Protein AF-A0A7K3LSN1-F1 (afdb_monomer_lite)

Radius of gyration: 17.32 Å; chains: 1; bounding box: 39×32×52 Å

Organism: NCBI:txid89051

pLDDT: mean 75.31, std 17.29, range [35.72, 95.38]

Foldseek 3Di:
DAEEEAPAPVVVFDDFQQDPVRLVVVLVVVLVVCVVVVHFKYKHKFWFDQDDPPDDGHGPHHCNLVPAFQKKKWKDALDHAFFDRPFQKIWIWMDGPVDTRPIFIWGADPVVRDIDTDPPDPDSVVVNVVCVVVPPDDDTDTDITMMITMHGNDDDDD

InterPro domains:
  IPR027417 P-loop containing nucleoside triphosphate hydrolase [G3DSA:3.40.50.300] (1-129)

Structure (mmCIF, N/CA/C/O backbone):
data_AF-A0A7K3LSN1-F1
#
_entry.id   AF-A0A7K3LSN1-F1
#
loop_
_atom_site.group_PDB
_atom_site.id
_atom_site.type_symbol
_atom_site.label_atom_id
_atom_site.label_alt_id
_atom_site.label_comp_id
_atom_site.label_asym_id
_atom_site.label_entity_id
_atom_site.label_seq_id
_atom_site.pdbx_PDB_ins_code
_atom_site.Cartn_x
_atom_site.Cartn_y
_atom_site.Cartn_z
_atom_site.occupancy
_atom_site.B_iso_or_equiv
_atom_site.auth_seq_id
_atom_site.auth_comp_id
_atom_site.auth_asym_id
_atom_site.auth_atom_id
_atom_site.pdbx_PDB_model_num
ATOM 1 N N . MET A 1 1 ? -14.915 -14.676 6.964 1.00 74.81 1 MET A N 1
ATOM 2 C CA . MET A 1 1 ? -13.864 -13.769 7.484 1.00 74.81 1 MET A CA 1
ATOM 3 C C . MET A 1 1 ? -13.966 -12.464 6.713 1.00 74.81 1 MET A C 1
ATOM 5 O O . MET A 1 1 ? -14.103 -12.546 5.502 1.00 74.81 1 MET A O 1
ATOM 9 N N . LYS A 1 2 ? -13.984 -11.300 7.376 1.00 89.62 2 LYS A N 1
ATOM 10 C CA . LYS A 1 2 ? -14.104 -9.995 6.702 1.00 89.62 2 LYS A CA 1
ATOM 11 C C . LYS A 1 2 ? -12.745 -9.293 6.672 1.00 89.62 2 LYS A C 1
ATOM 13 O O . LYS A 1 2 ? -12.034 -9.326 7.680 1.00 89.62 2 LYS A O 1
ATOM 18 N N . PHE A 1 3 ? -12.427 -8.680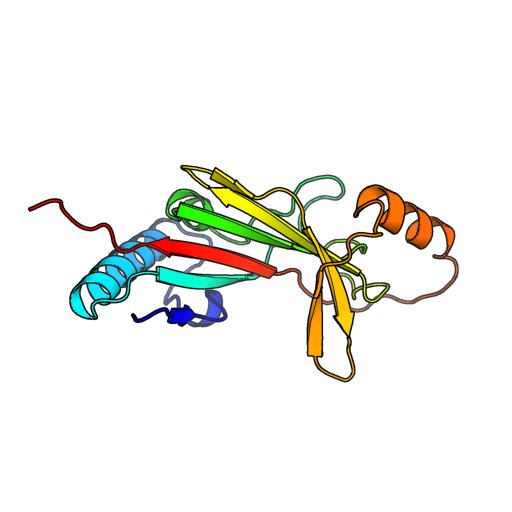 5.537 1.00 91.62 3 PHE A N 1
ATOM 19 C CA . PHE A 1 3 ? -11.300 -7.769 5.359 1.00 91.62 3 PHE A CA 1
ATOM 20 C C . PHE A 1 3 ? -11.790 -6.524 4.622 1.00 91.62 3 PHE A C 1
ATOM 22 O O . PHE A 1 3 ? -12.721 -6.619 3.820 1.00 91.62 3 PHE A O 1
ATOM 29 N N . TRP A 1 4 ? -11.180 -5.375 4.897 1.00 94.19 4 TRP A N 1
ATOM 30 C CA . TRP A 1 4 ? -11.525 -4.108 4.251 1.00 94.19 4 TRP A CA 1
ATOM 31 C C . TRP A 1 4 ? -10.364 -3.554 3.441 1.00 94.19 4 TRP A C 1
ATOM 33 O O . TRP A 1 4 ? -9.204 -3.767 3.783 1.00 94.19 4 TRP A O 1
ATOM 43 N N . VAL A 1 5 ? -10.699 -2.831 2.376 1.00 92.81 5 VAL A N 1
ATOM 44 C CA . VAL A 1 5 ? -9.757 -2.053 1.571 1.00 92.81 5 VAL A CA 1
ATOM 45 C C . VAL A 1 5 ? -10.293 -0.628 1.509 1.00 92.81 5 VAL A C 1
ATOM 47 O O . VAL A 1 5 ? -11.420 -0.406 1.073 1.00 92.81 5 VAL A O 1
ATOM 50 N N . LEU A 1 6 ? -9.501 0.313 2.006 1.00 92.12 6 LEU A N 1
ATOM 51 C CA . LEU A 1 6 ? -9.819 1.728 2.136 1.00 92.12 6 LEU A CA 1
ATOM 52 C C . LEU A 1 6 ? -8.868 2.513 1.226 1.00 92.12 6 LEU A C 1
ATOM 54 O O . LEU A 1 6 ? -7.674 2.565 1.509 1.00 92.12 6 LEU A O 1
ATOM 58 N N . ASP A 1 7 ? -9.377 3.096 0.138 1.00 89.00 7 ASP A N 1
ATOM 59 C CA . ASP A 1 7 ? -8.548 3.721 -0.902 1.00 89.00 7 ASP A CA 1
ATOM 60 C C . ASP A 1 7 ? -9.180 4.998 -1.500 1.00 89.00 7 ASP A C 1
ATOM 62 O O . ASP A 1 7 ? -10.308 4.922 -1.998 1.00 89.00 7 ASP A O 1
ATOM 66 N N . PRO A 1 8 ? -8.489 6.158 -1.509 1.00 82.94 8 PRO A N 1
ATOM 67 C CA . PRO A 1 8 ? -7.243 6.463 -0.798 1.00 82.94 8 PRO A CA 1
ATOM 68 C C . PRO A 1 8 ? -7.513 7.077 0.586 1.00 82.94 8 PRO A C 1
ATOM 70 O O . PRO A 1 8 ? -8.487 7.805 0.787 1.00 82.94 8 PRO A O 1
ATOM 73 N N . PHE A 1 9 ? -6.600 6.859 1.533 1.00 86.25 9 PHE A N 1
ATOM 74 C CA . PHE A 1 9 ? -6.625 7.414 2.893 1.00 86.25 9 PHE A CA 1
ATOM 75 C C . PHE A 1 9 ? -6.923 8.916 2.925 1.00 86.25 9 PHE A C 1
ATOM 77 O O . PHE A 1 9 ? -7.777 9.363 3.691 1.00 86.25 9 PHE A O 1
ATOM 84 N N . SER A 1 10 ? -6.288 9.682 2.034 1.00 81.94 10 SER A N 1
ATOM 85 C CA . SER A 1 10 ? -6.429 11.141 1.938 1.00 81.94 10 SER A CA 1
ATOM 86 C C . SER A 1 10 ? -7.844 11.619 1.595 1.00 81.94 10 SER A C 1
ATOM 88 O O . SER A 1 10 ? -8.156 12.794 1.767 1.00 81.94 10 SER A O 1
ATOM 90 N N . LYS A 1 11 ? -8.717 10.733 1.100 1.00 85.94 11 LYS A N 1
ATOM 91 C CA . LYS A 1 11 ? -10.137 11.030 0.845 1.00 85.94 11 LYS A CA 1
ATOM 92 C C . LYS A 1 11 ? -11.053 10.609 1.992 1.00 85.94 11 LYS A C 1
ATOM 94 O O . LYS A 1 11 ? -12.215 11.003 2.002 1.00 85.94 11 LYS A O 1
ATOM 99 N N . ILE A 1 12 ? -10.543 9.815 2.929 1.00 87.25 12 ILE A N 1
ATOM 100 C CA . ILE A 1 12 ? -11.307 9.233 4.036 1.00 87.25 12 ILE A CA 1
ATOM 101 C C . ILE A 1 12 ? -11.085 10.038 5.314 1.00 87.25 12 ILE A C 1
ATOM 103 O O . ILE A 1 12 ? -12.036 10.282 6.060 1.00 87.25 12 ILE A O 1
ATOM 107 N N . ILE A 1 13 ? -9.847 10.466 5.568 1.00 85.44 13 ILE A N 1
ATOM 108 C CA . ILE A 1 13 ? -9.542 11.296 6.729 1.00 85.44 13 ILE A CA 1
ATOM 109 C C . ILE A 1 13 ? -10.235 12.659 6.612 1.00 85.44 13 ILE A C 1
ATOM 111 O O . ILE A 1 13 ? -10.163 13.344 5.592 1.00 85.44 13 ILE A O 1
ATOM 115 N N . ARG A 1 14 ? -10.921 13.060 7.685 1.00 80.19 14 ARG A N 1
ATOM 116 C CA . ARG A 1 14 ? -11.449 14.416 7.855 1.00 80.19 14 ARG A CA 1
ATOM 117 C C . ARG A 1 14 ? -10.455 15.187 8.715 1.00 80.19 14 ARG A C 1
ATOM 119 O O . ARG A 1 14 ? -10.450 15.004 9.924 1.00 80.19 14 ARG A O 1
ATOM 126 N N . GLY A 1 15 ? -9.601 15.994 8.093 1.00 83.31 15 GLY A N 1
ATOM 127 C CA . GLY A 1 15 ? -8.562 16.748 8.797 1.00 83.31 15 GLY A CA 1
ATOM 128 C C . GLY A 1 15 ? -7.292 16.897 7.969 1.00 83.31 15 GLY A C 1
ATOM 129 O O . GLY A 1 15 ? -7.300 16.687 6.754 1.00 83.31 15 GLY A O 1
ATOM 130 N N . ASN A 1 16 ? -6.203 17.278 8.627 1.00 80.94 16 ASN A N 1
ATOM 131 C CA . ASN A 1 16 ? -4.897 17.427 8.012 1.00 80.94 16 ASN A CA 1
ATOM 132 C C . ASN A 1 16 ? -4.080 16.130 8.152 1.00 80.94 16 ASN A C 1
ATOM 134 O O . ASN A 1 16 ? -3.655 15.769 9.247 1.00 80.94 16 ASN A O 1
ATOM 138 N N . GLU A 1 17 ? -3.800 15.462 7.027 1.00 79.12 17 GLU A N 1
ATOM 139 C CA . GLU A 1 17 ? -2.980 14.238 6.978 1.00 79.12 17 GLU A CA 1
ATOM 140 C C . GLU A 1 17 ? -1.552 14.429 7.523 1.00 79.12 17 GLU A C 1
ATOM 142 O O . GLU A 1 17 ? -0.911 13.459 7.927 1.00 79.12 17 GLU A O 1
ATOM 147 N N . ASP A 1 18 ? -1.062 15.671 7.591 1.00 79.94 18 ASP A N 1
ATOM 148 C CA . ASP A 1 18 ? 0.248 16.020 8.143 1.00 79.94 18 ASP A CA 1
ATOM 149 C C . ASP A 1 18 ? 0.244 16.140 9.680 1.00 79.94 18 ASP A C 1
ATOM 151 O O . ASP A 1 18 ? 1.311 16.170 10.299 1.00 79.94 18 ASP A O 1
ATOM 155 N N . LYS A 1 19 ? -0.928 16.173 10.331 1.00 82.06 19 LYS A N 1
ATOM 156 C CA . LYS A 1 19 ? -1.049 16.348 11.785 1.00 82.06 19 LYS A CA 1
ATOM 157 C C . LYS A 1 19 ? -1.413 15.048 12.493 1.00 82.06 19 LYS A C 1
ATOM 159 O O . LYS A 1 19 ? -2.450 14.443 12.236 1.00 82.06 19 LYS A O 1
ATOM 164 N N . ALA A 1 20 ? -0.594 14.662 13.472 1.00 84.12 20 ALA A N 1
ATOM 165 C CA . ALA A 1 20 ? -0.859 13.486 14.306 1.00 84.12 20 ALA A CA 1
ATOM 166 C C . ALA A 1 20 ? -2.194 13.596 15.067 1.00 84.12 20 ALA A C 1
ATOM 168 O O . ALA A 1 20 ? -2.866 12.590 15.278 1.00 84.12 20 ALA A O 1
ATOM 169 N N . GLU A 1 21 ? -2.584 14.819 15.438 1.00 87.38 21 GLU A N 1
ATOM 170 C CA . GLU A 1 21 ? -3.851 15.135 16.111 1.00 87.38 21 GLU A CA 1
ATOM 171 C C . GLU A 1 21 ? -5.083 14.723 15.297 1.00 87.38 21 GLU A C 1
ATOM 173 O O . GLU A 1 21 ? -6.082 14.341 15.892 1.00 87.38 21 GLU A O 1
ATOM 178 N N . ASP A 1 22 ? -4.996 14.730 13.963 1.00 87.56 22 ASP A N 1
ATOM 179 C CA . ASP A 1 22 ? -6.091 14.323 13.075 1.00 87.56 22 ASP A CA 1
ATOM 180 C C . ASP A 1 22 ? -5.974 12.841 12.668 1.00 87.56 22 ASP A C 1
ATOM 182 O O . ASP A 1 22 ? -6.973 12.134 12.519 1.00 87.56 22 ASP A O 1
ATOM 186 N N . VAL A 1 23 ? -4.743 12.337 12.524 1.00 87.94 23 VAL A N 1
ATOM 187 C CA . VAL A 1 23 ? -4.464 10.957 12.094 1.00 87.94 23 VAL A CA 1
ATOM 188 C C . VAL A 1 23 ? -4.712 9.930 13.207 1.00 87.94 23 VAL A C 1
ATOM 190 O O . VAL A 1 23 ? -5.292 8.874 12.952 1.00 87.94 23 VAL A O 1
ATOM 193 N N . ASN A 1 24 ? -4.306 10.211 14.447 1.00 88.31 24 ASN A N 1
ATOM 194 C CA . ASN A 1 24 ? -4.452 9.260 15.557 1.00 88.31 24 ASN A CA 1
ATOM 195 C C . ASN A 1 24 ? -5.924 8.936 15.880 1.00 88.31 24 ASN A C 1
ATOM 197 O O . ASN A 1 24 ? -6.247 7.752 16.028 1.00 88.31 24 ASN A O 1
ATOM 201 N N . PRO A 1 25 ? -6.845 9.922 15.946 1.00 90.38 25 PRO A N 1
ATOM 202 C CA . PRO A 1 25 ? -8.263 9.634 16.137 1.00 90.38 25 PRO A CA 1
ATOM 203 C C . PRO A 1 25 ? -8.856 8.777 15.019 1.00 90.38 25 PRO A C 1
ATOM 205 O O . PRO A 1 25 ? -9.681 7.911 15.302 1.00 90.38 25 PRO A O 1
ATOM 208 N N . PHE A 1 26 ? -8.413 8.960 13.768 1.00 90.62 26 PHE A N 1
ATOM 209 C CA . PHE A 1 26 ? -8.838 8.101 12.662 1.00 90.62 26 PHE A CA 1
ATOM 210 C C . PHE A 1 26 ? -8.463 6.635 12.915 1.00 90.62 26 PHE A C 1
ATOM 212 O O . PHE A 1 26 ? -9.323 5.760 12.810 1.00 90.62 26 PHE A O 1
ATOM 219 N N . TRP A 1 27 ? -7.211 6.353 13.288 1.00 90.19 27 TRP A N 1
ATOM 220 C CA . TRP A 1 27 ? -6.775 4.979 13.557 1.00 90.19 27 TRP A CA 1
ATOM 221 C C . TRP A 1 27 ? -7.496 4.361 14.754 1.00 90.19 27 TRP A C 1
ATOM 223 O O . TRP A 1 27 ? -7.871 3.188 14.706 1.00 90.19 27 TRP A O 1
ATOM 233 N N . ALA A 1 28 ? -7.725 5.143 15.812 1.00 90.88 28 ALA A N 1
ATOM 234 C CA . ALA A 1 28 ? -8.503 4.704 16.966 1.00 90.88 28 ALA A CA 1
ATOM 235 C C . ALA A 1 28 ? -9.942 4.337 16.569 1.00 90.88 28 ALA A C 1
ATOM 237 O O . ALA A 1 28 ? -10.396 3.234 16.873 1.00 90.88 28 ALA A O 1
ATOM 238 N N . ALA A 1 29 ? -10.622 5.211 15.821 1.00 92.69 29 ALA A N 1
ATOM 239 C CA . ALA A 1 29 ? -11.977 4.963 15.339 1.00 92.69 29 ALA A CA 1
ATOM 240 C C . ALA A 1 29 ? -12.044 3.738 14.415 1.00 92.69 29 ALA A C 1
ATOM 242 O O . ALA A 1 29 ? -12.923 2.893 14.572 1.00 92.69 29 ALA A O 1
ATOM 243 N N . LEU A 1 30 ? -11.093 3.595 13.486 1.00 92.38 30 LEU A N 1
ATOM 244 C CA . LEU A 1 30 ? -11.035 2.447 12.584 1.00 92.38 30 LEU A CA 1
ATOM 245 C C . LEU A 1 30 ? -10.907 1.127 13.359 1.00 92.38 30 LEU A C 1
ATOM 247 O O . LEU A 1 30 ? -11.606 0.169 13.033 1.00 92.38 30 LEU A O 1
ATOM 251 N N . ARG A 1 31 ? -10.063 1.070 14.398 1.00 91.31 31 ARG A N 1
ATOM 252 C CA . ARG A 1 31 ? -9.889 -0.136 15.226 1.00 91.31 31 ARG A CA 1
ATOM 253 C C . ARG A 1 31 ? -11.170 -0.531 15.961 1.00 91.31 31 ARG A C 1
ATOM 255 O O . ARG A 1 31 ? -11.520 -1.712 15.943 1.00 91.31 31 ARG A O 1
ATOM 262 N N . GLU A 1 32 ? -11.882 0.426 16.554 1.00 94.56 32 GLU A N 1
ATOM 263 C CA . GLU A 1 32 ? -13.155 0.142 17.232 1.00 94.56 32 GLU A CA 1
ATOM 264 C C . GLU A 1 32 ? -14.222 -0.339 16.241 1.00 94.56 32 GLU A C 1
ATOM 266 O O . GLU A 1 32 ? -14.833 -1.386 16.450 1.00 94.56 32 GLU A O 1
ATOM 271 N N . ILE A 1 33 ? -14.355 0.329 15.091 1.00 94.19 33 ILE A N 1
ATOM 272 C CA . ILE A 1 33 ? -15.296 -0.080 14.041 1.00 94.19 33 ILE A CA 1
ATOM 273 C C . ILE A 1 33 ? -14.961 -1.489 13.521 1.00 94.19 33 ILE A C 1
ATOM 275 O O . ILE A 1 33 ? -15.851 -2.319 13.324 1.00 94.19 33 ILE A O 1
ATOM 279 N N . MET A 1 34 ? -13.679 -1.796 13.301 1.00 94.12 34 MET A N 1
ATOM 280 C CA . MET A 1 34 ? -13.247 -3.131 12.876 1.00 94.12 34 MET A CA 1
ATOM 281 C C . MET A 1 34 ? -13.605 -4.198 13.911 1.00 94.12 34 MET A C 1
ATOM 283 O O . MET A 1 34 ? -14.080 -5.275 13.539 1.00 94.12 34 MET A O 1
ATOM 287 N N . LYS A 1 35 ? -13.398 -3.899 15.197 1.00 93.19 35 LYS A N 1
ATOM 288 C CA . LYS A 1 35 ? -13.729 -4.789 16.311 1.00 93.19 35 LYS A CA 1
ATOM 289 C C . LYS A 1 35 ? -15.230 -5.077 16.361 1.00 93.19 35 LYS A C 1
ATOM 291 O O . LYS A 1 35 ? -15.606 -6.247 16.371 1.00 93.19 35 LYS A O 1
ATOM 296 N N . GLU A 1 36 ? -16.072 -4.047 16.303 1.00 95.38 36 GLU A N 1
ATOM 297 C CA . GLU A 1 36 ? -17.536 -4.186 16.275 1.00 95.38 36 GLU A CA 1
ATOM 298 C C . GLU A 1 36 ? -18.024 -4.958 15.041 1.00 95.38 36 GLU A C 1
ATOM 300 O O . GLU A 1 36 ? -18.874 -5.843 15.135 1.00 95.38 36 GLU A O 1
ATOM 305 N N . ALA A 1 37 ? -17.441 -4.690 13.870 1.00 93.88 37 ALA A N 1
ATOM 306 C CA . ALA A 1 37 ? -17.827 -5.337 12.619 1.00 93.88 37 ALA A CA 1
ATOM 307 C C . ALA A 1 37 ? -17.330 -6.791 12.481 1.00 93.88 37 ALA A C 1
ATOM 309 O O . ALA A 1 37 ? -17.701 -7.486 11.517 1.00 93.88 37 ALA A O 1
ATOM 310 N N . GLY A 1 38 ? -16.465 -7.250 13.394 1.00 93.62 38 GLY A N 1
ATOM 311 C CA . GLY A 1 38 ? -15.752 -8.523 13.287 1.00 93.62 38 GLY A CA 1
ATOM 312 C C . GLY A 1 38 ? -14.790 -8.567 12.091 1.00 93.62 38 GLY A C 1
ATOM 313 O O . GLY A 1 38 ? -14.575 -9.632 11.501 1.00 93.62 38 GLY A O 1
ATOM 314 N N . CYS A 1 39 ? -14.254 -7.412 11.689 1.00 93.12 39 CYS A N 1
ATOM 315 C CA . CYS A 1 39 ? -13.261 -7.283 10.630 1.00 93.12 39 CYS A CA 1
ATOM 316 C C . CYS A 1 39 ? -11.872 -7.597 11.191 1.00 93.12 39 CYS A C 1
ATOM 318 O O . CYS A 1 39 ? -11.430 -6.981 12.159 1.00 93.12 39 CYS A O 1
ATOM 320 N N . ARG A 1 40 ? -11.177 -8.580 10.607 1.00 89.62 40 ARG A N 1
ATOM 321 C CA . ARG A 1 40 ? -9.866 -8.994 11.131 1.00 89.62 40 ARG A CA 1
ATOM 322 C C . ARG A 1 40 ? -8.730 -8.095 10.667 1.00 89.62 40 ARG A C 1
ATOM 324 O O . ARG A 1 40 ? -7.765 -7.947 11.407 1.00 89.62 40 ARG A O 1
ATOM 331 N N . ALA A 1 41 ? -8.847 -7.534 9.469 1.00 90.50 41 ALA A N 1
ATOM 332 C CA . ALA A 1 41 ? -7.791 -6.761 8.840 1.00 90.50 41 ALA A CA 1
ATOM 333 C C . ALA A 1 41 ? -8.369 -5.665 7.942 1.00 90.50 41 ALA A C 1
ATOM 335 O O . ALA A 1 41 ? -9.369 -5.886 7.252 1.00 90.50 41 ALA A O 1
ATOM 336 N N . ALA A 1 42 ? -7.711 -4.512 7.920 1.00 92.19 42 ALA A N 1
ATOM 337 C CA . ALA A 1 42 ? -7.988 -3.445 6.973 1.00 92.19 42 ALA A CA 1
ATOM 338 C C . ALA A 1 42 ? -6.698 -3.038 6.258 1.00 92.19 42 ALA A C 1
ATOM 340 O O . ALA A 1 42 ? -5.676 -2.788 6.895 1.00 92.19 42 ALA A O 1
ATOM 341 N N . PHE A 1 43 ? -6.772 -2.959 4.933 1.00 91.62 43 PHE A N 1
ATOM 342 C CA . PHE A 1 43 ? -5.769 -2.325 4.095 1.00 91.62 43 PHE A CA 1
ATOM 343 C C . PHE A 1 43 ? -6.178 -0.878 3.861 1.00 91.62 43 PHE A C 1
ATOM 345 O O . PHE A 1 43 ? -7.250 -0.609 3.328 1.00 91.62 43 PHE A O 1
ATOM 352 N N . VAL A 1 44 ? -5.317 0.050 4.242 1.00 91.19 44 VAL A N 1
ATOM 353 C CA . VAL A 1 44 ? -5.486 1.482 4.035 1.00 91.19 44 VAL A CA 1
ATOM 354 C C . VAL A 1 44 ? -4.448 1.934 3.020 1.00 91.19 44 VAL A C 1
ATOM 356 O O . VAL A 1 44 ? -3.247 1.891 3.277 1.00 91.19 44 VAL A O 1
ATOM 359 N N . ILE A 1 45 ? -4.902 2.306 1.829 1.00 89.31 45 ILE A N 1
ATOM 360 C CA . ILE A 1 45 ? -4.037 2.698 0.720 1.00 89.31 45 ILE A CA 1
ATOM 361 C C . ILE A 1 45 ? -3.722 4.181 0.855 1.00 89.31 45 ILE A C 1
ATOM 363 O O . ILE A 1 45 ? -4.611 5.025 0.930 1.00 89.31 45 ILE A O 1
ATOM 367 N N . HIS A 1 46 ? -2.436 4.499 0.902 1.00 84.56 46 HIS A N 1
ATOM 368 C CA . HIS A 1 46 ? -1.923 5.843 1.103 1.00 84.56 46 HIS A CA 1
ATOM 369 C C . HIS A 1 46 ? -0.869 6.173 0.053 1.00 84.56 46 HIS A C 1
ATOM 371 O O . HIS A 1 46 ? 0.069 5.408 -0.164 1.00 84.56 46 HIS A O 1
ATOM 377 N N . HIS A 1 47 ? -0.976 7.325 -0.601 1.00 77.88 47 HIS A N 1
ATOM 378 C CA . HIS A 1 47 ? 0.024 7.721 -1.590 1.00 77.88 47 HIS A CA 1
ATOM 379 C C . HIS A 1 47 ? 1.329 8.151 -0.909 1.00 77.88 47 HIS A C 1
ATOM 381 O O . HIS A 1 47 ? 1.332 8.915 0.057 1.00 77.88 47 HIS A O 1
ATOM 387 N N . ALA A 1 48 ? 2.463 7.676 -1.423 1.00 69.31 48 ALA A N 1
ATOM 388 C CA . ALA A 1 48 ? 3.759 8.125 -0.930 1.00 69.31 48 ALA A CA 1
ATOM 389 C C . ALA A 1 48 ? 3.984 9.604 -1.293 1.00 69.31 48 ALA A C 1
ATOM 391 O O . ALA A 1 48 ? 3.549 10.072 -2.349 1.00 69.31 48 ALA A O 1
ATOM 392 N N . GLY A 1 49 ? 4.659 10.344 -0.410 1.00 61.69 49 GLY A N 1
ATOM 393 C CA . GLY A 1 49 ? 5.068 11.720 -0.694 1.00 61.69 49 GLY A CA 1
ATOM 394 C C . GLY A 1 49 ? 6.237 11.764 -1.679 1.00 61.69 49 GLY A C 1
ATOM 395 O O . GLY A 1 49 ? 6.871 10.744 -1.955 1.00 61.69 49 GLY A O 1
ATOM 396 N N . HIS A 1 50 ? 6.564 12.954 -2.191 1.00 57.34 50 HIS A N 1
ATOM 397 C CA . HIS A 1 50 ? 7.796 13.147 -2.959 1.00 57.34 50 HIS A CA 1
ATOM 398 C C . HIS A 1 50 ? 9.000 12.965 -2.019 1.00 57.34 50 HIS A C 1
ATOM 400 O O . HIS A 1 50 ? 9.274 13.817 -1.176 1.00 57.34 50 HIS A O 1
ATOM 406 N N . GLY A 1 51 ? 9.679 11.821 -2.109 1.00 51.03 51 GLY A N 1
ATOM 407 C CA . GLY A 1 51 ? 10.919 11.564 -1.377 1.00 51.03 51 GLY A CA 1
ATOM 408 C C . GLY A 1 51 ? 12.129 12.207 -2.058 1.00 51.03 51 GLY A C 1
ATOM 409 O O . GLY A 1 51 ? 12.131 12.405 -3.272 1.00 51.03 51 GLY A O 1
ATOM 410 N N . VAL A 1 52 ? 13.171 12.498 -1.278 1.00 48.66 52 VAL A N 1
ATOM 411 C CA . VAL A 1 52 ? 14.485 12.902 -1.802 1.00 48.66 52 VAL A CA 1
ATOM 412 C C . VAL A 1 52 ? 15.117 11.710 -2.534 1.00 48.66 52 VAL A C 1
ATOM 414 O O . VAL A 1 52 ? 15.003 10.568 -2.080 1.00 48.66 52 VAL A O 1
ATOM 417 N N . GLU A 1 53 ? 15.759 11.961 -3.676 1.00 51.62 53 GLU A N 1
ATOM 418 C CA . GLU A 1 53 ? 16.399 10.928 -4.496 1.00 51.62 53 GLU A CA 1
ATOM 419 C C . GLU A 1 53 ? 17.385 10.080 -3.667 1.00 51.62 53 GLU A C 1
ATOM 421 O O . GLU A 1 53 ? 18.207 10.607 -2.924 1.00 51.62 53 GLU A O 1
ATOM 426 N N . GLY A 1 54 ? 17.273 8.750 -3.763 1.00 48.31 54 GLY A N 1
ATOM 427 C CA . GLY A 1 54 ? 18.142 7.806 -3.044 1.00 48.31 54 GLY A CA 1
ATOM 428 C C . GLY A 1 54 ? 17.653 7.377 -1.654 1.00 48.31 54 GLY A C 1
ATOM 429 O O . GLY A 1 54 ? 18.214 6.441 -1.091 1.00 48.31 54 GLY A O 1
ATOM 430 N N . MET A 1 55 ? 16.583 7.972 -1.118 1.00 50.88 55 MET A N 1
ATOM 431 C CA . MET A 1 55 ? 15.955 7.516 0.129 1.00 50.88 55 MET A CA 1
ATOM 432 C C . MET A 1 55 ? 14.625 6.797 -0.120 1.00 50.88 55 MET A C 1
ATOM 434 O O . MET A 1 55 ? 13.924 7.058 -1.099 1.00 50.88 55 MET A O 1
ATOM 438 N N . ARG A 1 56 ? 14.252 5.885 0.791 1.00 53.66 56 ARG A N 1
ATOM 439 C CA . ARG A 1 56 ? 12.921 5.257 0.798 1.00 53.66 56 ARG A CA 1
ATOM 440 C C . ARG A 1 56 ? 11.871 6.369 0.877 1.00 53.66 56 ARG A C 1
ATOM 442 O O . ARG A 1 56 ? 11.865 7.126 1.847 1.00 53.66 56 ARG A O 1
ATOM 449 N N . ALA A 1 57 ? 10.996 6.471 -0.125 1.00 53.91 57 ALA A N 1
ATOM 450 C CA . ALA A 1 57 ? 9.930 7.470 -0.136 1.00 53.91 57 ALA A CA 1
ATOM 451 C C . ALA A 1 57 ? 9.057 7.269 1.107 1.00 53.91 57 ALA A C 1
ATOM 453 O O . ALA A 1 57 ? 8.450 6.204 1.251 1.00 53.91 57 ALA A O 1
ATOM 454 N N . ARG A 1 58 ? 9.056 8.232 2.038 1.00 57.66 58 ARG A N 1
ATOM 455 C CA . ARG A 1 58 ? 8.218 8.183 3.247 1.00 57.66 58 ARG A CA 1
ATOM 456 C C . ARG A 1 58 ? 6.745 8.305 2.864 1.00 57.66 58 ARG A C 1
ATOM 458 O O . ARG A 1 58 ? 6.415 8.874 1.817 1.00 57.66 58 ARG A O 1
ATOM 465 N N . ALA A 1 59 ? 5.862 7.747 3.691 1.00 56.09 59 ALA A N 1
ATOM 466 C CA . ALA A 1 59 ? 4.446 8.067 3.566 1.00 56.09 59 ALA A CA 1
ATOM 467 C C . ALA A 1 59 ? 4.300 9.597 3.609 1.00 56.09 59 ALA A C 1
ATOM 469 O O . ALA A 1 59 ? 4.991 10.266 4.379 1.00 56.09 59 ALA A O 1
ATOM 470 N N . ARG A 1 60 ? 3.461 10.166 2.737 1.00 56.12 60 ARG A N 1
ATOM 471 C CA . ARG A 1 60 ? 3.085 11.579 2.871 1.00 56.12 60 ARG A CA 1
ATOM 472 C C . ARG A 1 60 ? 2.348 11.751 4.204 1.00 56.12 60 ARG A C 1
ATOM 474 O O . ARG A 1 60 ? 1.622 10.839 4.574 1.00 56.12 60 ARG A O 1
ATOM 481 N N . GLY A 1 61 ? 2.489 12.870 4.901 1.00 59.03 61 GLY A N 1
ATOM 482 C CA . GLY A 1 61 ? 1.741 13.084 6.138 1.00 59.03 61 GLY A CA 1
ATOM 483 C C . GLY A 1 61 ? 2.510 12.795 7.423 1.00 59.03 61 GLY A C 1
ATOM 484 O O . GLY A 1 61 ? 3.736 12.671 7.448 1.00 59.03 61 GLY A O 1
ATOM 485 N N . SER A 1 62 ? 1.757 12.735 8.517 1.00 59.25 62 SER A N 1
ATOM 486 C CA . SER A 1 62 ? 2.266 12.554 9.872 1.00 59.25 62 SER A CA 1
ATOM 487 C C . SER A 1 62 ? 2.995 11.218 10.036 1.00 59.25 62 SER A C 1
ATOM 489 O O . SER A 1 62 ? 2.548 10.192 9.522 1.00 59.25 62 SER A O 1
ATOM 491 N N . SER A 1 63 ? 4.054 11.187 10.854 1.00 66.12 63 SER A N 1
ATOM 492 C CA . SER A 1 63 ? 4.699 9.935 11.287 1.00 66.12 63 SER A CA 1
ATOM 493 C C . SER A 1 63 ? 3.720 8.961 11.954 1.00 66.12 63 SER A C 1
ATOM 495 O O . SER A 1 63 ? 3.959 7.757 11.939 1.00 66.12 63 SER A O 1
ATOM 497 N N . ALA A 1 64 ? 2.585 9.450 12.465 1.00 68.56 64 ALA A N 1
ATOM 498 C CA . ALA A 1 64 ? 1.480 8.635 12.963 1.00 68.56 64 ALA A CA 1
ATOM 499 C C . ALA A 1 64 ? 0.908 7.658 11.916 1.00 68.56 64 ALA A C 1
ATOM 501 O O . ALA A 1 64 ? 0.457 6.573 12.271 1.00 68.56 64 ALA A O 1
ATOM 502 N N . ILE A 1 65 ? 0.968 8.000 10.623 1.00 74.94 65 ILE A N 1
ATOM 503 C CA . ILE A 1 65 ? 0.550 7.114 9.522 1.00 74.94 65 ILE A CA 1
ATOM 504 C C . ILE A 1 65 ? 1.455 5.876 9.448 1.00 74.94 65 ILE A C 1
ATOM 506 O O . ILE A 1 65 ? 0.998 4.802 9.069 1.00 74.94 65 ILE A O 1
ATOM 510 N N . GLU A 1 66 ? 2.728 6.010 9.829 1.00 73.94 66 GLU A N 1
ATOM 511 C CA . GLU A 1 66 ? 3.692 4.906 9.870 1.00 73.94 66 GLU A CA 1
ATOM 512 C C . GLU A 1 66 ? 3.778 4.243 11.259 1.00 73.94 66 GLU A C 1
ATOM 514 O O . GLU A 1 66 ? 4.152 3.080 11.369 1.00 73.94 66 GLU A O 1
ATOM 519 N N . GLY A 1 67 ? 3.441 4.961 12.331 1.00 74.06 67 GLY A N 1
ATOM 520 C CA . GLY A 1 67 ? 3.603 4.474 13.702 1.00 74.06 67 GLY A CA 1
ATOM 521 C C . GLY A 1 67 ? 2.535 3.478 14.146 1.00 74.06 67 GLY A C 1
ATOM 522 O O . GLY A 1 67 ? 2.850 2.517 14.843 1.00 74.06 67 GLY A O 1
ATOM 523 N N . ASP A 1 68 ? 1.282 3.693 13.755 1.00 79.62 68 ASP A N 1
ATOM 524 C CA . ASP A 1 68 ? 0.127 2.914 14.221 1.00 79.62 68 ASP A CA 1
ATOM 525 C C . ASP A 1 68 ? -0.110 1.540 13.563 1.00 79.62 68 ASP A C 1
ATOM 527 O O . ASP A 1 68 ? -0.615 0.642 14.246 1.00 79.62 68 ASP A O 1
ATOM 531 N N . PRO A 1 69 ? 0.217 1.333 12.279 1.00 83.19 69 PRO A N 1
ATOM 532 C CA . PRO A 1 69 ? -0.049 0.070 11.603 1.00 83.19 69 PRO A CA 1
ATOM 533 C C . PRO A 1 69 ? 0.778 -1.105 12.110 1.00 83.19 69 PRO A C 1
ATOM 535 O O . PRO A 1 69 ? 1.861 -0.944 12.674 1.00 83.19 69 PRO A O 1
ATOM 538 N N . GLU A 1 70 ? 0.289 -2.315 11.842 1.00 84.69 70 GLU A N 1
ATOM 539 C CA . GLU A 1 70 ? 1.048 -3.528 12.143 1.00 84.69 70 GLU A CA 1
ATOM 540 C C . GLU A 1 70 ? 2.055 -3.855 11.047 1.00 84.69 70 GLU A C 1
ATOM 542 O O . GLU A 1 70 ? 3.168 -4.277 11.357 1.00 84.69 70 GLU A O 1
ATOM 547 N N . VAL A 1 71 ? 1.675 -3.641 9.782 1.00 85.38 71 VAL A N 1
ATOM 548 C CA . VAL A 1 71 ? 2.545 -3.826 8.616 1.00 85.38 71 VAL A CA 1
ATOM 549 C C . VAL A 1 71 ? 2.365 -2.658 7.653 1.00 85.38 71 VAL A C 1
ATOM 551 O O . VAL A 1 71 ? 1.247 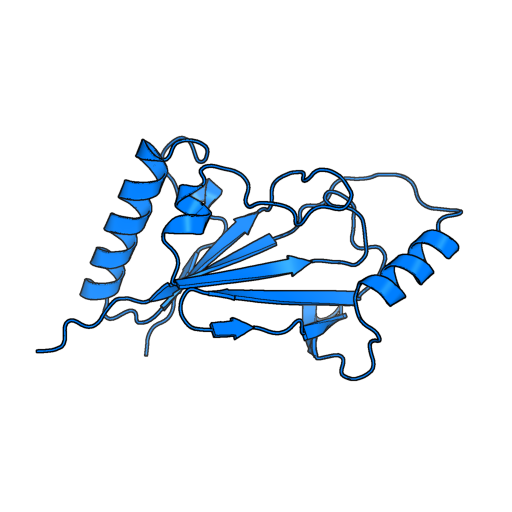-2.244 7.355 1.00 85.38 71 VAL A O 1
ATOM 554 N N . ILE A 1 72 ? 3.471 -2.144 7.125 1.00 86.62 72 ILE A N 1
ATOM 555 C CA . ILE A 1 72 ? 3.498 -1.156 6.047 1.00 86.62 72 ILE A CA 1
ATOM 556 C C . ILE A 1 72 ? 4.089 -1.818 4.815 1.00 86.62 72 ILE A C 1
ATOM 558 O O . ILE A 1 72 ? 5.269 -2.169 4.796 1.00 86.62 72 ILE A O 1
ATOM 562 N N . LEU A 1 73 ? 3.282 -1.928 3.769 1.00 87.44 73 LEU A N 1
ATOM 563 C CA . LEU A 1 73 ? 3.701 -2.365 2.450 1.00 87.44 73 LEU A CA 1
ATOM 564 C C . LEU A 1 73 ? 4.040 -1.155 1.570 1.00 87.44 73 LEU A C 1
ATOM 566 O O . LEU A 1 73 ? 3.306 -0.168 1.500 1.00 87.44 73 LEU A O 1
ATOM 570 N N . SER A 1 74 ? 5.157 -1.248 0.864 1.00 86.44 74 SER A N 1
ATOM 571 C CA . SER A 1 74 ? 5.621 -0.308 -0.151 1.00 86.44 74 SER A CA 1
ATOM 572 C C . SER A 1 74 ? 5.433 -0.933 -1.531 1.00 86.44 74 SER A C 1
ATOM 574 O O . SER A 1 74 ? 6.015 -1.987 -1.789 1.00 86.44 74 SER A O 1
ATOM 576 N N . TYR A 1 75 ? 4.665 -0.276 -2.405 1.00 88.31 75 TYR A N 1
ATOM 577 C CA . TYR A 1 75 ? 4.497 -0.652 -3.809 1.00 88.31 75 TYR A CA 1
ATOM 578 C C . TYR A 1 75 ? 5.148 0.395 -4.722 1.00 88.31 75 TYR A C 1
ATOM 580 O O . TYR A 1 75 ? 4.789 1.575 -4.720 1.00 88.31 75 TYR A O 1
ATOM 588 N N . GLU A 1 76 ? 6.138 -0.037 -5.498 1.00 87.19 76 GLU A N 1
ATOM 589 C CA . GLU A 1 76 ? 7.040 0.843 -6.240 1.00 87.19 76 GLU A CA 1
ATOM 590 C C . GLU A 1 76 ? 7.223 0.375 -7.694 1.00 87.19 76 GLU A C 1
ATOM 592 O O . GLU A 1 76 ? 7.036 -0.797 -8.016 1.00 87.19 76 GLU A O 1
ATOM 597 N N . HIS A 1 77 ? 7.644 1.286 -8.573 1.00 87.06 77 HIS A N 1
ATOM 598 C CA . HIS A 1 77 ? 8.156 0.986 -9.919 1.00 87.06 77 HIS A CA 1
ATOM 599 C C . HIS A 1 77 ? 9.649 1.344 -10.016 1.00 87.06 77 HIS A C 1
ATOM 601 O O . HIS A 1 77 ? 10.210 1.945 -9.095 1.00 87.06 77 HIS A O 1
ATOM 607 N N . GLY A 1 78 ? 10.302 0.973 -11.125 1.00 81.75 78 GLY A N 1
ATOM 608 C CA . GLY A 1 78 ? 11.745 1.192 -11.335 1.00 81.75 78 GLY A CA 1
ATOM 609 C C . GLY A 1 78 ? 12.154 2.660 -11.530 1.00 81.75 78 GLY A C 1
ATOM 610 O O . GLY A 1 78 ? 13.297 3.021 -11.272 1.00 81.75 78 GLY A O 1
ATOM 611 N N . GLY A 1 79 ? 11.213 3.511 -11.952 1.00 77.75 79 GLY A N 1
ATOM 612 C CA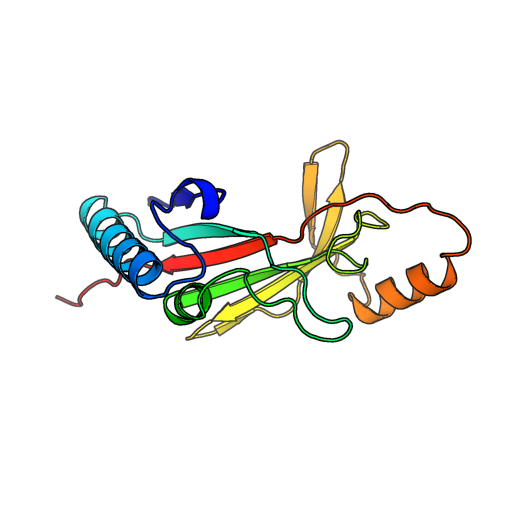 . GLY A 1 79 ? 11.410 4.961 -12.143 1.00 77.75 79 GLY A CA 1
ATOM 613 C C . GLY A 1 79 ? 11.589 5.780 -10.852 1.00 77.75 79 GLY A C 1
ATOM 614 O O . GLY A 1 79 ? 11.493 5.250 -9.739 1.00 77.75 79 GLY A O 1
ATOM 615 N N . LYS A 1 80 ? 11.840 7.094 -10.992 1.00 73.62 80 LYS A N 1
ATOM 616 C CA . LYS A 1 80 ? 11.962 7.989 -9.829 1.00 73.62 80 LYS A CA 1
ATOM 617 C C . LYS A 1 80 ? 10.587 8.215 -9.179 1.00 73.62 80 LYS A C 1
ATOM 619 O O . LYS A 1 80 ? 9.562 8.094 -9.852 1.00 73.62 80 LYS A O 1
ATOM 624 N N . PRO A 1 81 ? 10.526 8.532 -7.872 1.00 70.25 81 PRO A N 1
ATOM 625 C CA . PRO A 1 81 ? 9.271 8.927 -7.240 1.00 70.25 81 PRO A CA 1
ATOM 626 C C . PRO A 1 81 ? 8.639 10.117 -7.974 1.00 70.25 81 PRO A C 1
ATOM 628 O O . PRO A 1 81 ? 9.292 11.143 -8.144 1.00 70.25 81 PRO A O 1
ATOM 631 N N . GLY A 1 82 ? 7.376 9.990 -8.384 1.00 69.50 82 GLY A N 1
ATOM 632 C CA . GLY A 1 82 ? 6.665 11.036 -9.129 1.00 69.50 82 GLY A CA 1
ATOM 633 C C . GLY A 1 82 ? 6.664 10.856 -10.652 1.00 69.50 82 GLY A C 1
ATOM 634 O O . GLY A 1 82 ? 5.868 11.519 -11.320 1.00 69.50 82 GLY A O 1
ATOM 635 N N . ASP A 1 83 ? 7.496 9.963 -11.194 1.00 74.25 83 ASP A N 1
ATOM 636 C CA . ASP A 1 83 ? 7.522 9.643 -12.624 1.00 74.25 83 ASP A CA 1
ATOM 637 C C . ASP A 1 83 ? 6.462 8.597 -12.992 1.00 74.25 83 ASP A C 1
ATOM 639 O O . ASP A 1 83 ? 6.005 7.809 -12.161 1.00 74.25 83 ASP A O 1
ATOM 643 N N . PHE A 1 84 ? 6.127 8.519 -14.280 1.00 76.62 84 PHE A N 1
ATOM 644 C CA . PHE A 1 84 ? 5.451 7.336 -14.805 1.00 76.62 84 PHE A CA 1
ATOM 645 C C . PHE A 1 84 ? 6.335 6.084 -14.670 1.00 76.62 84 PHE A C 1
ATOM 647 O O . PHE A 1 84 ? 7.562 6.171 -14.792 1.00 76.62 84 PHE A O 1
ATOM 654 N N . PRO A 1 85 ? 5.735 4.896 -14.462 1.00 84.06 85 PRO A N 1
ATOM 655 C CA . PRO A 1 85 ? 6.482 3.650 -14.514 1.00 84.06 85 PRO A CA 1
ATOM 656 C C . PRO A 1 85 ? 7.180 3.499 -15.877 1.00 84.06 85 PRO A C 1
ATOM 658 O O . PRO A 1 85 ? 6.492 3.541 -16.902 1.00 84.06 85 PRO A O 1
ATOM 661 N N . PRO A 1 86 ? 8.514 3.326 -15.905 1.00 85.06 86 PRO A N 1
ATOM 662 C CA . PRO A 1 86 ? 9.270 3.264 -17.156 1.00 85.06 86 PRO A CA 1
ATOM 663 C C . PRO A 1 86 ? 8.990 1.973 -17.935 1.00 85.06 86 PRO A C 1
ATOM 665 O O . PRO A 1 86 ? 9.134 1.933 -19.151 1.00 85.06 86 PRO A O 1
ATOM 668 N N . ASP A 1 87 ? 8.539 0.932 -17.239 1.00 88.12 87 ASP A N 1
ATOM 669 C CA . ASP A 1 87 ? 8.197 -0.371 -17.784 1.00 88.12 87 ASP A CA 1
ATOM 670 C C . ASP A 1 87 ? 7.041 -1.011 -16.997 1.00 88.12 87 ASP A C 1
ATOM 672 O O . ASP A 1 87 ? 6.272 -0.353 -16.279 1.00 88.12 87 ASP A O 1
ATOM 676 N N . ASP A 1 88 ? 6.915 -2.323 -17.144 1.00 90.19 88 ASP A N 1
ATOM 677 C CA . ASP A 1 88 ? 5.925 -3.152 -16.475 1.00 90.19 88 ASP A CA 1
ATOM 678 C C . ASP A 1 88 ? 6.449 -3.776 -15.175 1.00 90.19 88 ASP A C 1
ATOM 680 O O . ASP A 1 88 ? 5.720 -4.499 -14.503 1.00 90.19 88 ASP A O 1
ATOM 684 N N . ARG A 1 89 ? 7.674 -3.461 -14.743 1.00 89.88 89 ARG A N 1
ATOM 685 C CA . ARG A 1 89 ? 8.227 -4.003 -13.501 1.00 89.88 89 ARG A CA 1
ATOM 686 C C . ARG A 1 89 ? 7.730 -3.231 -12.291 1.00 89.88 89 ARG A C 1
ATOM 688 O O . ARG A 1 89 ? 7.620 -1.998 -12.285 1.00 89.88 89 ARG A O 1
ATOM 695 N N . ARG A 1 90 ? 7.388 -3.971 -11.246 1.00 91.69 90 ARG A N 1
ATOM 696 C CA . ARG A 1 90 ? 6.866 -3.463 -9.979 1.00 91.69 90 ARG A CA 1
ATOM 697 C C . ARG A 1 90 ? 7.543 -4.186 -8.829 1.00 91.69 90 ARG A C 1
ATOM 699 O O . ARG A 1 90 ? 8.047 -5.292 -8.980 1.00 91.69 90 ARG A O 1
ATOM 706 N N . TYR A 1 91 ? 7.538 -3.553 -7.669 1.00 90.00 91 TYR A N 1
ATOM 707 C CA . TYR A 1 91 ? 8.207 -4.071 -6.487 1.00 90.00 91 TYR A CA 1
ATOM 708 C C . TYR A 1 91 ? 7.296 -3.889 -5.288 1.00 90.00 91 TYR A C 1
ATOM 710 O O . TYR A 1 91 ? 6.810 -2.785 -5.044 1.00 90.00 91 TYR A O 1
ATOM 718 N N . LEU A 1 92 ? 7.078 -4.966 -4.544 1.00 90.38 92 LEU A N 1
ATOM 719 C CA . LEU A 1 92 ? 6.334 -4.956 -3.294 1.00 90.38 92 LEU A CA 1
ATOM 720 C C . LEU A 1 92 ? 7.287 -5.349 -2.172 1.00 90.38 92 LEU A C 1
ATOM 722 O O . LEU A 1 92 ? 8.048 -6.294 -2.305 1.00 90.38 92 LEU A O 1
ATOM 726 N N . SER A 1 93 ? 7.282 -4.619 -1.071 1.00 87.75 93 SER A N 1
ATOM 727 C CA . SER A 1 93 ? 8.063 -4.969 0.122 1.00 87.75 93 SER A CA 1
ATOM 728 C C . SER A 1 93 ? 7.307 -4.522 1.355 1.00 87.75 93 SER A C 1
ATOM 730 O O . SER A 1 93 ? 6.449 -3.648 1.249 1.00 87.75 93 SER A O 1
ATOM 732 N N . GLY A 1 94 ? 7.602 -5.093 2.515 1.00 86.19 94 GLY A N 1
ATOM 733 C CA . GLY A 1 94 ? 6.877 -4.781 3.738 1.00 86.19 94 GLY A CA 1
ATOM 734 C C . GLY A 1 94 ? 7.783 -4.685 4.946 1.00 86.19 94 GLY A C 1
ATOM 735 O O . GLY A 1 94 ? 8.770 -5.401 5.062 1.00 86.19 94 GLY A O 1
ATOM 736 N N . VAL A 1 95 ? 7.431 -3.790 5.859 1.00 83.81 95 VAL A N 1
ATOM 737 C CA . VAL A 1 95 ? 8.021 -3.743 7.196 1.00 83.81 95 VAL A CA 1
ATOM 738 C C . VAL A 1 95 ? 6.882 -3.674 8.189 1.00 83.81 95 VAL A C 1
ATOM 740 O O . VAL A 1 95 ? 6.030 -2.792 8.085 1.00 83.81 95 VAL A O 1
ATOM 743 N N . GLY A 1 96 ? 6.856 -4.607 9.128 1.00 79.56 96 GLY A N 1
ATOM 744 C CA . GLY A 1 96 ? 5.911 -4.609 10.226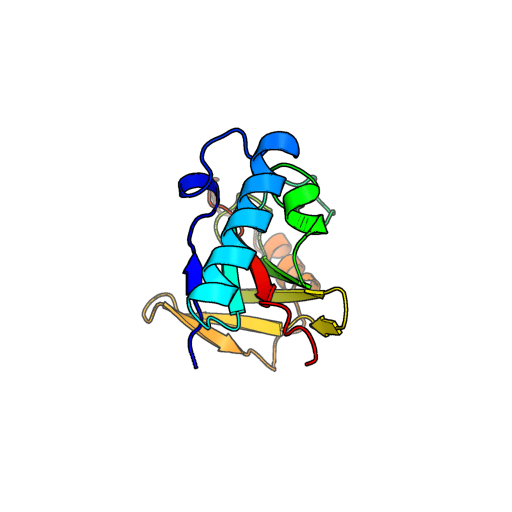 1.00 79.56 96 GLY A CA 1
ATOM 745 C C . GLY A 1 96 ? 6.589 -4.659 11.582 1.00 79.56 96 GLY A C 1
ATOM 746 O O . GLY A 1 96 ? 7.810 -4.728 11.698 1.00 79.56 96 GLY A O 1
ATOM 747 N N . ARG A 1 97 ? 5.758 -4.624 12.622 1.00 74.62 97 ARG A N 1
ATOM 748 C CA . ARG A 1 97 ? 6.198 -4.792 14.013 1.00 74.62 97 ARG A CA 1
ATOM 749 C C . ARG A 1 97 ? 6.627 -6.227 14.326 1.00 74.62 97 ARG A C 1
ATOM 751 O O . ARG A 1 97 ? 7.373 -6.431 15.275 1.00 74.62 97 ARG A O 1
ATOM 758 N N . ILE A 1 98 ? 6.110 -7.194 13.568 1.00 65.75 98 ILE A N 1
ATOM 759 C CA . ILE A 1 98 ? 6.301 -8.629 13.809 1.00 65.75 98 ILE A CA 1
ATOM 760 C C . ILE A 1 98 ? 7.200 -9.234 12.731 1.00 65.75 98 ILE A C 1
ATOM 762 O O . ILE A 1 98 ? 8.173 -9.894 13.071 1.00 65.75 98 ILE A O 1
ATOM 766 N N . ASP A 1 99 ? 6.930 -8.931 11.458 1.00 73.06 99 ASP A N 1
ATOM 767 C CA . ASP A 1 99 ? 7.639 -9.533 10.329 1.00 73.06 99 ASP A CA 1
ATOM 768 C C . ASP A 1 99 ? 8.131 -8.488 9.321 1.00 73.06 99 ASP A C 1
ATOM 770 O O . ASP A 1 99 ? 7.517 -7.434 9.104 1.00 73.06 99 ASP A O 1
ATOM 774 N N . VAL A 1 100 ? 9.240 -8.821 8.662 1.00 78.62 100 VAL A N 1
ATOM 775 C CA . VAL A 1 100 ? 9.701 -8.156 7.441 1.00 78.62 100 VAL A CA 1
ATOM 776 C C . VAL A 1 100 ? 9.178 -8.962 6.259 1.00 78.62 100 VAL A C 1
ATOM 778 O O . VAL A 1 100 ? 9.323 -10.180 6.222 1.00 78.62 100 VAL A O 1
ATOM 781 N N . VAL A 1 101 ? 8.562 -8.283 5.292 1.00 81.56 101 VAL A N 1
ATOM 782 C CA . VAL A 1 101 ? 8.200 -8.906 4.018 1.00 81.56 101 VAL A CA 1
ATOM 783 C C . VAL A 1 101 ? 9.294 -8.562 3.027 1.00 81.56 101 VAL A C 1
ATOM 785 O O . VAL A 1 101 ? 9.425 -7.403 2.609 1.00 81.56 101 VAL A O 1
ATOM 788 N N . ASP A 1 102 ? 10.072 -9.581 2.671 1.00 85.31 102 ASP A N 1
ATOM 789 C CA . ASP A 1 102 ? 11.113 -9.469 1.661 1.00 85.31 102 ASP A CA 1
ATOM 790 C C . ASP A 1 102 ? 10.551 -8.918 0.354 1.00 85.31 102 ASP A C 1
ATOM 792 O O . ASP A 1 102 ? 9.364 -9.039 0.029 1.00 85.31 102 ASP A O 1
ATOM 796 N N . ARG A 1 103 ? 11.422 -8.249 -0.400 1.00 87.12 103 ARG A N 1
ATOM 797 C CA . ARG A 1 103 ? 11.008 -7.618 -1.644 1.00 87.12 103 ARG A CA 1
ATOM 798 C C . ARG A 1 103 ? 10.584 -8.681 -2.655 1.00 87.12 103 ARG A C 1
ATOM 800 O O . ARG A 1 103 ? 11.407 -9.453 -3.132 1.00 87.12 103 ARG A O 1
ATOM 807 N N . LEU A 1 104 ? 9.320 -8.621 -3.048 1.00 90.38 104 LEU A N 1
ATOM 808 C CA . LEU A 1 104 ? 8.770 -9.339 -4.182 1.00 90.38 104 LEU A CA 1
ATOM 809 C C . LEU A 1 104 ? 8.937 -8.495 -5.442 1.00 90.38 104 LEU A C 1
ATOM 811 O O . LEU A 1 104 ? 8.531 -7.328 -5.492 1.00 90.38 104 LEU A O 1
ATOM 815 N N . ASN A 1 105 ? 9.512 -9.110 -6.466 1.00 92.75 105 ASN A N 1
ATOM 816 C CA . ASN A 1 105 ? 9.532 -8.557 -7.807 1.00 92.75 105 ASN A CA 1
ATOM 817 C C . ASN A 1 105 ? 8.253 -8.979 -8.522 1.00 92.75 105 ASN A C 1
ATOM 819 O O . ASN A 1 105 ? 7.814 -10.124 -8.408 1.00 92.75 105 ASN A O 1
ATOM 823 N N . LEU A 1 106 ? 7.636 -8.037 -9.219 1.00 93.31 106 LEU A N 1
ATOM 824 C CA . LEU A 1 106 ? 6.348 -8.222 -9.858 1.00 93.31 106 LEU A CA 1
ATOM 825 C C . LEU A 1 106 ? 6.400 -7.727 -11.306 1.00 93.31 106 LEU A C 1
ATOM 827 O O . LEU A 1 106 ? 7.048 -6.724 -11.608 1.00 93.31 106 LEU A O 1
ATOM 831 N N . THR A 1 107 ? 5.626 -8.360 -12.179 1.00 93.69 107 THR A N 1
ATOM 832 C CA . THR A 1 107 ? 5.304 -7.851 -13.516 1.00 93.69 107 THR A CA 1
ATOM 833 C C . THR A 1 107 ? 3.854 -7.378 -13.544 1.00 93.69 107 THR A C 1
ATOM 835 O O . THR A 1 107 ? 2.959 -8.054 -13.033 1.00 93.69 107 THR A O 1
ATOM 838 N N . TYR A 1 108 ? 3.619 -6.209 -14.134 1.00 92.75 108 TYR A N 1
ATOM 839 C CA . TYR A 1 108 ? 2.310 -5.599 -14.316 1.00 92.75 108 TYR A CA 1
ATOM 840 C C . TYR A 1 108 ? 1.857 -5.694 -15.769 1.00 92.75 108 TYR A C 1
ATOM 842 O O . TYR A 1 108 ? 2.395 -5.021 -16.642 1.00 92.75 108 TYR A O 1
ATOM 850 N N . ASP A 1 109 ? 0.815 -6.473 -16.023 1.00 91.62 109 ASP A N 1
ATOM 851 C CA . ASP A 1 109 ? 0.175 -6.508 -17.333 1.00 91.62 109 ASP A CA 1
ATOM 852 C C . ASP A 1 109 ? -0.832 -5.356 -17.437 1.00 91.62 109 ASP A C 1
ATOM 854 O O . ASP A 1 109 ? -1.863 -5.343 -16.760 1.00 91.62 109 ASP A O 1
ATOM 858 N N . ARG A 1 110 ? -0.545 -4.378 -18.304 1.00 88.75 110 ARG A N 1
ATOM 859 C CA . ARG A 1 110 ? -1.405 -3.202 -18.511 1.00 88.75 110 ARG A CA 1
ATOM 860 C C . ARG A 1 110 ? -2.752 -3.542 -19.143 1.00 88.75 110 ARG A C 1
ATOM 862 O O . ARG A 1 110 ? -3.728 -2.851 -18.851 1.00 88.75 110 ARG A O 1
ATOM 869 N N . ALA A 1 111 ? -2.807 -4.559 -20.001 1.00 89.19 111 ALA A N 1
ATOM 870 C CA . ALA A 1 111 ? -4.022 -4.930 -20.716 1.00 89.19 111 ALA A CA 1
ATOM 871 C C . ALA A 1 111 ? -5.027 -5.578 -19.763 1.00 89.19 111 ALA A C 1
ATOM 873 O O . ALA A 1 111 ? -6.205 -5.223 -19.762 1.00 89.19 111 ALA A O 1
ATOM 874 N N . THR A 1 112 ? -4.546 -6.478 -18.904 1.00 91.56 112 THR A N 1
ATOM 875 C CA . THR A 1 112 ? -5.395 -7.180 -17.931 1.00 91.56 112 THR A CA 1
ATOM 876 C C . THR A 1 112 ? -5.461 -6.488 -16.568 1.00 91.56 112 THR A C 1
ATOM 878 O O . THR A 1 112 ? -6.300 -6.844 -15.745 1.00 91.56 112 THR A O 1
ATOM 881 N N . ARG A 1 113 ? -4.609 -5.481 -16.329 1.00 91.31 113 ARG A N 1
ATOM 882 C CA . ARG A 1 113 ? -4.419 -4.801 -15.035 1.00 91.31 113 ARG A CA 1
ATOM 883 C C . ARG A 1 113 ? -4.088 -5.782 -13.908 1.00 91.31 113 ARG A C 1
ATOM 885 O O . ARG A 1 113 ? -4.567 -5.631 -12.785 1.00 91.31 113 ARG A O 1
ATOM 892 N N . THR A 1 114 ? -3.270 -6.791 -14.207 1.00 93.12 114 THR A N 1
ATOM 893 C CA . THR A 1 114 ? -2.883 -7.830 -13.243 1.00 93.12 114 THR A CA 1
ATOM 894 C C . THR A 1 114 ? -1.430 -7.690 -12.805 1.00 93.12 114 THR A C 1
ATOM 896 O O . THR A 1 114 ? -0.574 -7.249 -13.569 1.00 93.12 114 THR A O 1
ATOM 899 N N . LEU A 1 115 ? -1.156 -8.065 -11.553 1.00 93.62 115 LEU A N 1
ATOM 900 C CA . LEU A 1 115 ? 0.195 -8.210 -11.014 1.00 93.62 115 LEU A CA 1
ATOM 901 C C . LEU A 1 115 ? 0.520 -9.693 -10.872 1.00 93.62 115 LEU A C 1
ATOM 903 O O . LEU A 1 115 ? -0.295 -10.460 -10.357 1.00 93.62 115 LEU A O 1
ATOM 907 N N . ARG A 1 116 ? 1.714 -10.084 -11.307 1.00 94.38 116 ARG A N 1
ATOM 908 C CA . ARG A 1 116 ? 2.238 -11.446 -11.168 1.00 94.38 116 ARG A CA 1
ATOM 909 C C . ARG A 1 116 ? 3.608 -11.395 -10.525 1.00 94.38 116 ARG A C 1
ATOM 911 O O . ARG A 1 116 ? 4.339 -10.440 -10.761 1.00 94.38 116 ARG A O 1
ATOM 918 N N . VAL A 1 117 ? 3.939 -12.399 -9.721 1.00 93.88 117 VAL A N 1
ATOM 919 C CA . VAL A 1 117 ? 5.296 -12.544 -9.184 1.00 93.88 117 VAL A CA 1
ATOM 920 C C . VAL A 1 117 ? 6.245 -12.862 -10.334 1.00 93.88 117 VAL A C 1
ATOM 922 O O . VAL A 1 117 ? 5.941 -13.711 -11.170 1.00 93.88 117 VAL A O 1
ATOM 925 N N . ASP A 1 118 ? 7.364 -12.148 -10.372 1.00 90.44 118 ASP A N 1
ATOM 926 C CA . ASP A 1 118 ? 8.455 -12.371 -11.310 1.00 90.44 118 ASP A CA 1
ATOM 927 C C . ASP A 1 118 ? 9.649 -12.969 -10.566 1.00 90.44 118 ASP A C 1
ATOM 929 O O . ASP A 1 118 ? 10.435 -12.265 -9.929 1.00 90.44 118 ASP A O 1
ATOM 933 N N . GLU A 1 119 ? 9.771 -14.290 -10.645 1.00 85.81 119 GLU A N 1
ATOM 934 C CA . GLU A 1 119 ? 10.856 -15.044 -10.013 1.00 85.81 119 GLU A CA 1
ATOM 935 C C . GLU A 1 119 ? 12.208 -14.842 -10.720 1.00 85.81 119 GLU A C 1
ATOM 937 O O . GLU A 1 119 ? 13.249 -15.152 -10.148 1.00 85.81 119 GLU A O 1
ATOM 942 N N . ASN A 1 120 ? 12.214 -14.282 -11.937 1.00 79.25 120 ASN A N 1
ATOM 943 C CA . ASN A 1 120 ? 13.415 -14.122 -12.761 1.00 79.25 120 ASN A CA 1
ATOM 944 C C . ASN A 1 120 ? 14.023 -12.713 -12.688 1.00 79.25 120 ASN A C 1
ATOM 946 O O . ASN A 1 120 ? 15.083 -12.460 -13.263 1.00 79.25 120 ASN A O 1
ATOM 950 N N . SER A 1 121 ? 13.369 -11.772 -12.007 1.00 73.50 121 SER A N 1
ATOM 951 C CA . SER A 1 121 ? 13.874 -10.407 -11.881 1.00 73.50 121 SER A CA 1
ATOM 952 C C . SER A 1 121 ? 15.081 -10.342 -10.933 1.00 73.50 121 SER A C 1
ATOM 954 O O . SER A 1 121 ? 14.997 -10.747 -9.774 1.00 73.50 121 SER A O 1
ATOM 956 N N . GLY A 1 122 ? 16.171 -9.704 -11.383 1.00 68.56 122 GLY A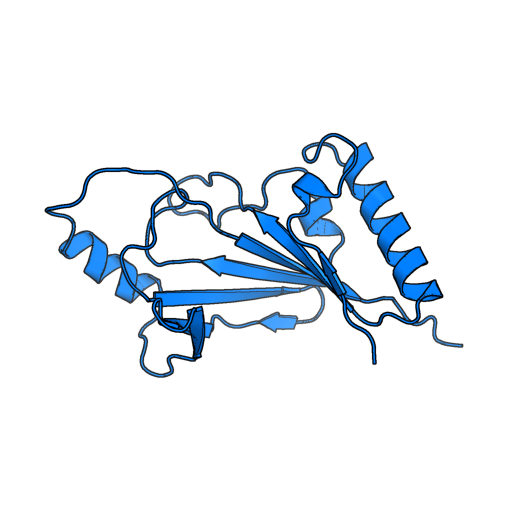 N 1
ATOM 957 C CA . GLY A 1 122 ? 17.342 -9.364 -10.556 1.00 68.56 122 GLY A CA 1
ATOM 958 C C . GLY A 1 122 ? 17.077 -8.274 -9.505 1.00 68.56 122 GLY A C 1
ATOM 959 O O . GLY A 1 122 ? 17.945 -7.955 -8.692 1.00 68.56 122 GLY A O 1
ATOM 960 N N . GLY A 1 123 ? 15.869 -7.705 -9.502 1.00 73.38 123 GLY A N 1
ATOM 961 C CA . GLY A 1 123 ? 15.391 -6.748 -8.516 1.00 73.38 123 GLY A CA 1
ATOM 962 C C . GLY A 1 123 ? 15.568 -5.290 -8.933 1.00 73.38 123 GLY A C 1
ATOM 963 O O . GLY A 1 123 ? 16.294 -4.946 -9.862 1.00 73.38 123 GLY A O 1
ATOM 964 N N . LYS A 1 124 ? 14.909 -4.396 -8.185 1.00 73.50 124 LYS A N 1
ATOM 965 C CA . LYS A 1 124 ? 14.779 -2.964 -8.512 1.00 73.50 124 LYS A CA 1
ATOM 966 C C . LYS A 1 124 ? 16.079 -2.252 -8.888 1.00 73.50 124 LYS A C 1
ATOM 968 O O . LYS A 1 124 ? 16.051 -1.372 -9.738 1.00 73.50 124 LYS A O 1
ATOM 973 N N . VAL A 1 125 ? 17.189 -2.562 -8.216 1.00 73.25 125 VAL A N 1
ATOM 974 C CA . VAL A 1 125 ? 18.470 -1.878 -8.461 1.00 73.25 125 VAL A CA 1
ATOM 975 C C . VAL A 1 125 ? 19.017 -2.241 -9.840 1.00 73.25 125 VAL A C 1
ATOM 977 O O . VAL A 1 125 ? 19.350 -1.339 -10.602 1.00 73.25 125 VAL A O 1
ATOM 980 N N . ALA A 1 126 ? 19.040 -3.535 -10.174 1.00 70.62 126 ALA A N 1
ATOM 981 C CA . ALA A 1 126 ? 19.473 -4.012 -11.485 1.00 70.62 126 ALA A CA 1
ATOM 982 C C . ALA A 1 126 ? 18.587 -3.433 -12.597 1.00 70.62 126 ALA A C 1
ATOM 984 O O . ALA A 1 126 ? 19.078 -2.932 -13.602 1.00 70.62 126 ALA A O 1
ATOM 985 N N . ASP A 1 127 ? 17.278 -3.412 -12.367 1.00 67.19 127 ASP A N 1
ATOM 986 C CA . ASP A 1 127 ? 16.309 -2.967 -13.367 1.00 67.19 127 ASP A CA 1
ATOM 987 C C . ASP A 1 127 ? 16.342 -1.456 -13.583 1.00 67.19 127 ASP A C 1
ATOM 989 O O . ASP A 1 127 ? 16.208 -0.973 -14.705 1.00 67.19 127 ASP A O 1
ATOM 993 N N . ARG A 1 128 ? 16.548 -0.688 -12.509 1.00 67.56 128 ARG A N 1
ATOM 994 C CA . ARG A 1 128 ? 16.716 0.761 -12.602 1.00 67.56 128 ARG A CA 1
ATOM 995 C C . ARG A 1 128 ? 17.967 1.127 -13.396 1.00 67.56 128 ARG A C 1
ATOM 997 O O . ARG A 1 128 ? 17.894 2.069 -14.176 1.00 67.56 128 ARG A O 1
ATOM 1004 N N . GLN A 1 129 ? 19.064 0.386 -13.229 1.00 63.47 129 GLN A N 1
ATOM 1005 C CA . GLN A 1 129 ? 20.283 0.611 -14.006 1.00 63.47 129 GLN A CA 1
ATOM 1006 C C . GLN A 1 129 ? 20.008 0.467 -15.508 1.00 63.47 129 GLN A C 1
ATOM 1008 O O . GLN A 1 129 ? 20.337 1.369 -16.268 1.00 63.47 129 GLN A O 1
ATOM 1013 N N . VAL A 1 130 ? 19.285 -0.585 -15.910 1.00 61.94 130 VAL A N 1
ATOM 1014 C CA . VAL A 1 130 ? 18.872 -0.787 -17.311 1.00 61.94 130 VAL A CA 1
ATOM 1015 C C . VAL A 1 130 ? 18.066 0.406 -17.843 1.00 61.94 130 VAL A C 1
ATOM 1017 O O . VAL A 1 130 ? 18.265 0.829 -18.976 1.00 61.94 130 VAL A O 1
ATOM 1020 N N . HIS A 1 131 ? 17.176 0.992 -17.037 1.00 60.06 131 HIS A N 1
ATOM 1021 C CA . HIS A 1 131 ? 16.405 2.176 -17.446 1.00 60.06 131 HIS A CA 1
ATOM 1022 C C . HIS A 1 131 ? 17.229 3.447 -17.552 1.00 60.06 131 HIS A C 1
ATOM 1024 O O . HIS A 1 131 ? 17.003 4.244 -18.460 1.00 60.06 131 HIS A O 1
ATOM 1030 N N . ASP A 1 132 ? 18.143 3.667 -16.611 1.00 61.38 132 ASP A N 1
ATOM 1031 C CA . ASP A 1 132 ? 19.019 4.833 -16.639 1.00 61.38 132 ASP A CA 1
ATOM 1032 C C . ASP A 1 132 ? 19.981 4.759 -17.846 1.00 61.38 132 ASP A C 1
ATOM 1034 O O . ASP A 1 132 ? 20.231 5.786 -18.476 1.00 61.38 132 ASP A O 1
ATOM 1038 N N . ASP A 1 133 ? 20.374 3.552 -18.268 1.00 58.94 133 ASP A N 1
ATOM 1039 C CA . ASP A 1 133 ? 21.148 3.313 -19.494 1.00 58.94 133 ASP A CA 1
ATOM 1040 C C . ASP A 1 133 ? 20.319 3.549 -20.783 1.00 58.94 133 ASP A C 1
ATOM 1042 O O . ASP A 1 133 ? 20.857 3.961 -21.811 1.00 58.94 133 ASP A O 1
ATOM 1046 N N . LEU A 1 134 ? 18.993 3.340 -20.740 1.00 57.38 134 LEU A N 1
ATOM 1047 C CA . LEU A 1 134 ? 18.068 3.520 -21.875 1.00 57.38 134 LEU A CA 1
ATOM 1048 C C . LEU A 1 134 ? 17.476 4.944 -21.995 1.00 57.38 134 LEU A C 1
ATOM 1050 O O . LEU A 1 134 ? 16.828 5.264 -22.995 1.00 57.38 134 LEU A O 1
ATOM 1054 N N . LYS A 1 135 ? 17.687 5.822 -21.004 1.00 49.50 135 LYS A N 1
ATOM 1055 C CA . LYS A 1 135 ? 17.029 7.139 -20.829 1.00 49.50 135 LYS A CA 1
ATOM 1056 C C . LYS A 1 135 ? 17.432 8.256 -21.807 1.00 49.50 135 LYS A C 1
ATOM 1058 O O . LYS A 1 135 ? 17.258 9.435 -21.502 1.00 49.50 135 LYS A O 1
ATOM 1063 N N . ILE A 1 136 ? 17.873 7.927 -23.020 1.00 50.09 136 ILE A N 1
ATOM 1064 C CA . ILE A 1 136 ? 18.098 8.929 -24.077 1.00 50.09 136 ILE A CA 1
ATOM 1065 C C . ILE A 1 136 ? 16.775 9.527 -24.619 1.00 50.09 136 ILE A C 1
ATOM 1067 O O . ILE A 1 136 ? 16.814 10.562 -25.277 1.00 50.09 136 ILE A O 1
ATOM 1071 N N . ALA A 1 137 ? 15.582 8.987 -24.320 1.00 40.41 137 ALA A N 1
ATOM 1072 C CA . ALA A 1 137 ? 14.348 9.523 -24.916 1.00 40.41 137 ALA A CA 1
ATOM 1073 C C . ALA A 1 137 ? 13.051 9.288 -24.108 1.00 40.41 137 ALA A C 1
ATOM 1075 O O . ALA A 1 137 ? 12.349 8.320 -24.372 1.00 40.41 137 ALA A O 1
ATOM 1076 N N . CYS A 1 138 ? 12.658 10.177 -23.181 1.00 39.12 138 CYS A N 1
ATOM 1077 C CA . CYS A 1 138 ? 11.227 10.364 -22.847 1.00 39.12 138 CYS A CA 1
ATOM 1078 C C . CYS A 1 138 ? 10.959 11.657 -22.035 1.00 39.12 138 CYS A C 1
ATOM 1080 O O . CYS A 1 138 ? 11.711 11.932 -21.097 1.00 39.12 138 CYS A O 1
ATOM 1082 N N . PRO A 1 139 ? 9.911 12.452 -22.346 1.00 40.44 139 PRO A N 1
ATOM 1083 C CA . PRO A 1 139 ? 9.610 13.707 -21.650 1.00 40.44 139 PRO A CA 1
ATOM 1084 C C . PRO A 1 139 ? 8.789 13.506 -20.353 1.00 40.44 139 PRO A C 1
ATOM 1086 O O . PRO A 1 139 ? 8.100 12.494 -20.203 1.00 40.44 139 PRO A O 1
ATOM 1089 N N . PRO A 1 140 ? 8.823 14.472 -19.411 1.00 41.12 140 PRO A N 1
ATOM 1090 C CA . PRO A 1 140 ? 8.252 14.308 -18.074 1.00 41.12 140 PRO A CA 1
ATOM 1091 C C . PRO A 1 140 ? 6.730 14.525 -18.005 1.00 41.12 140 PRO A C 1
ATOM 1093 O O . PRO A 1 140 ? 6.186 15.487 -18.548 1.00 41.12 140 PRO A O 1
ATOM 1096 N N . GLY A 1 141 ? 6.061 13.672 -17.225 1.00 41.72 141 GLY A N 1
ATOM 1097 C CA . GLY A 1 141 ? 4.675 13.800 -16.765 1.00 41.72 141 GLY A CA 1
ATOM 1098 C C . GLY A 1 141 ? 4.494 13.059 -15.430 1.00 41.72 141 GLY A C 1
ATOM 1099 O O . GLY A 1 141 ? 5.228 12.114 -15.152 1.00 41.72 141 GLY A O 1
ATOM 1100 N N . ARG A 1 142 ? 3.572 13.521 -14.572 1.00 35.72 142 ARG A N 1
ATOM 1101 C CA . ARG A 1 142 ? 3.496 13.134 -13.145 1.00 35.72 142 ARG A CA 1
ATOM 1102 C C . ARG A 1 142 ? 2.661 11.867 -12.902 1.00 35.72 142 ARG A C 1
ATOM 1104 O O . ARG A 1 142 ? 1.526 11.806 -13.367 1.00 35.72 142 ARG A O 1
ATOM 1111 N N . CYS A 1 143 ? 3.155 10.940 -12.074 1.00 42.31 143 CYS A N 1
ATOM 1112 C CA . CYS A 1 143 ? 2.381 9.835 -11.486 1.00 42.31 143 CYS A CA 1
ATOM 1113 C C . CYS A 1 143 ? 2.917 9.418 -10.094 1.00 42.31 143 CYS A C 1
ATOM 1115 O O . CYS A 1 143 ? 4.113 9.477 -9.835 1.00 42.31 143 CYS A O 1
ATOM 1117 N N . SER A 1 144 ? 2.035 9.020 -9.166 1.00 39.75 144 SER A N 1
ATOM 1118 C CA . SER A 1 144 ? 2.357 8.768 -7.748 1.00 39.75 144 SER A CA 1
ATOM 1119 C C . SER A 1 144 ? 2.647 7.293 -7.419 1.00 39.75 144 SER A C 1
ATOM 1121 O O . SER A 1 144 ? 2.057 6.379 -7.991 1.00 39.75 144 SER A O 1
ATOM 1123 N N . GLN A 1 145 ? 3.537 7.061 -6.445 1.00 48.75 145 GLN A N 1
ATOM 1124 C CA . GLN A 1 145 ? 3.763 5.756 -5.804 1.00 48.75 145 GLN A CA 1
ATOM 1125 C C . GLN A 1 145 ? 2.729 5.508 -4.691 1.00 48.75 145 GLN A C 1
ATOM 1127 O O . GLN A 1 145 ? 2.196 6.459 -4.108 1.00 48.75 145 GLN A O 1
ATOM 1132 N N . ALA A 1 146 ? 2.460 4.240 -4.364 1.00 53.75 146 ALA A N 1
ATOM 1133 C CA . ALA A 1 146 ? 1.471 3.853 -3.358 1.00 53.75 146 ALA A CA 1
ATOM 1134 C C . ALA A 1 146 ? 2.105 3.053 -2.212 1.00 53.75 146 ALA A C 1
ATOM 1136 O O . ALA A 1 146 ? 2.985 2.215 -2.404 1.00 53.75 146 ALA A O 1
ATOM 1137 N N . ARG A 1 147 ? 1.633 3.303 -0.996 1.00 53.16 147 ARG A N 1
ATOM 1138 C CA . ARG A 1 147 ? 1.874 2.481 0.184 1.00 53.16 147 ARG A CA 1
ATOM 1139 C C . ARG A 1 147 ? 0.558 1.876 0.631 1.00 53.16 147 ARG A C 1
ATOM 1141 O O . ARG A 1 147 ? -0.483 2.521 0.568 1.00 53.16 147 ARG A O 1
ATOM 1148 N N . ILE A 1 148 ? 0.613 0.637 1.086 1.00 68.88 148 ILE A N 1
ATOM 1149 C CA . ILE A 1 148 ? -0.545 -0.059 1.624 1.00 68.88 148 ILE A CA 1
ATOM 1150 C C . ILE A 1 148 ? -0.255 -0.327 3.086 1.00 68.88 148 ILE A C 1
ATOM 1152 O O . ILE A 1 148 ? 0.734 -0.957 3.440 1.00 68.88 148 ILE A O 1
ATOM 1156 N N . VAL A 1 149 ? -1.115 0.185 3.940 1.00 64.12 149 VAL A N 1
ATOM 1157 C CA . VAL A 1 149 ? -0.980 0.105 5.379 1.00 64.12 149 VAL A CA 1
ATOM 1158 C C . VAL A 1 149 ? -1.937 -0.962 5.895 1.00 64.12 149 VAL A C 1
ATOM 1160 O O . VAL A 1 149 ? -3.129 -0.884 5.630 1.00 64.12 149 VAL A O 1
ATOM 1163 N N . LEU A 1 150 ? -1.436 -1.965 6.611 1.00 57.78 150 LEU A N 1
ATOM 1164 C CA . LEU A 1 150 ? -2.238 -3.051 7.168 1.00 57.78 150 LEU A CA 1
ATOM 1165 C C . LEU A 1 150 ? -2.390 -2.878 8.679 1.00 57.78 150 LEU A C 1
ATOM 1167 O O . LEU A 1 150 ? -1.405 -2.812 9.422 1.00 57.78 150 LEU A O 1
ATOM 1171 N N . THR A 1 151 ? -3.638 -2.863 9.135 1.00 55.31 151 THR A N 1
ATOM 1172 C CA . THR A 1 151 ? -3.986 -2.877 10.558 1.00 55.31 151 THR A CA 1
ATOM 1173 C C . THR A 1 151 ? -4.801 -4.129 10.874 1.00 55.31 151 THR A C 1
ATOM 1175 O O . THR A 1 151 ? -5.673 -4.515 10.090 1.00 55.31 151 THR A O 1
ATOM 1178 N N . HIS A 1 152 ? -4.534 -4.774 12.014 1.00 43.75 152 HIS A N 1
ATOM 1179 C CA . HIS A 1 152 ? -5.390 -5.842 12.531 1.00 43.75 152 HIS A CA 1
ATOM 1180 C C . HIS A 1 152 ? -6.225 -5.347 13.711 1.00 43.75 152 HIS A C 1
ATOM 1182 O O . HIS A 1 152 ? -5.798 -4.525 14.524 1.00 43.75 152 HIS A O 1
ATOM 1188 N N . GLY A 1 153 ? -7.445 -5.874 13.814 1.00 42.66 153 GLY A N 1
ATOM 1189 C CA . GLY A 1 153 ? -8.257 -5.729 15.017 1.00 42.66 153 GLY A CA 1
ATOM 1190 C C . GLY A 1 153 ? -7.707 -6.655 16.099 1.00 42.66 153 GLY A C 1
ATOM 1191 O O . GLY A 1 153 ? -7.876 -7.873 16.008 1.00 42.66 153 GLY A O 1
ATOM 1192 N N . CYS A 1 154 ? -7.026 -6.098 17.103 1.00 37.31 154 CYS A N 1
ATOM 1193 C CA . CYS A 1 154 ? -6.472 -6.871 18.212 1.00 37.31 154 CYS A CA 1
ATOM 1194 C C . CYS A 1 154 ? -7.586 -7.672 18.911 1.00 37.31 154 CYS A C 1
ATOM 1196 O O . CYS A 1 154 ? -8.566 -7.109 19.405 1.00 37.31 154 CYS A O 1
ATOM 1198 N N . ARG A 1 155 ? -7.445 -9.003 18.957 1.00 40.91 155 ARG A N 1
ATOM 1199 C CA . ARG A 1 155 ? -8.267 -9.852 19.824 1.00 40.91 155 ARG A CA 1
ATOM 1200 C C . ARG A 1 155 ? -7.725 -9.714 21.241 1.00 40.91 155 ARG A C 1
ATOM 1202 O O . ARG A 1 155 ? -6.648 -10.233 21.527 1.00 40.91 155 ARG A O 1
ATOM 1209 N N . SER A 1 156 ? -8.476 -9.073 22.133 1.00 38.78 156 SER A N 1
ATOM 1210 C CA . SER A 1 156 ? -8.284 -9.297 23.565 1.00 38.78 156 SER A CA 1
ATOM 1211 C C . SER A 1 156 ? -8.429 -10.800 23.810 1.00 38.78 156 SER A C 1
ATOM 1213 O O . SER A 1 156 ? -9.473 -11.372 23.487 1.00 38.78 156 SER A O 1
ATOM 1215 N N . ARG A 1 157 ? -7.373 -11.451 24.309 1.00 37.97 157 ARG A N 1
ATOM 1216 C CA . ARG A 1 157 ? -7.476 -12.815 24.834 1.00 37.97 157 ARG A CA 1
ATOM 1217 C C . ARG A 1 157 ? -8.421 -12.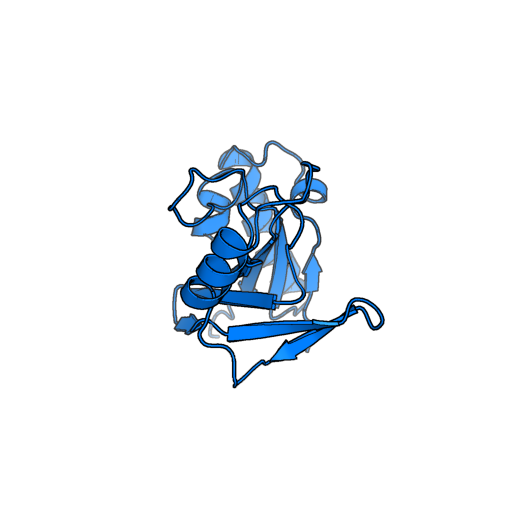746 26.036 1.00 37.97 157 ARG A C 1
ATOM 1219 O O . ARG A 1 157 ? -8.058 -12.151 27.045 1.00 37.97 157 ARG A O 1
ATOM 1226 N N . SER A 1 158 ? -9.641 -13.245 25.864 1.00 42.25 158 SER A N 1
ATOM 1227 C CA . SER A 1 158 ? -10.544 -13.635 26.951 1.00 42.25 158 SER A CA 1
ATOM 1228 C C . SER A 1 158 ? -10.128 -14.997 27.479 1.00 42.25 158 SER A C 1
ATOM 1230 O O . SER A 1 158 ? -9.875 -15.859 26.601 1.00 42.25 158 SER A O 1
#

Sequence (158 aa):
MKFWVLDPFSKIIRGNEDKAEDVNPFWAALREIMKEAGCRAAFVIHHAGHGVEGMRARARGSSAIEGDPEVILSYEHGGKPGDFPPDDRRYLSGVGRIDVVDRLNLTYDRATRTLRVDENSGGKVADRQVHDDLKIACPPGRCSQARIVLTHGCRSRS

Secondary structure (DSSP, 8-state):
-EEEEE--HHHH-SS-TT-HHHHHHHHHHHHHHHHHHTEEEEEEEEEBP-PPTTS--PBSS-THHHHS-SEEEEEEESS-TTBPPSSSEEEEEEEESS-EEEEEEEEEETTTTEEEE-TT---HHHHHHHHHHHTTS----B---EEEEEEE------